Protein AF-A0A2H5YVH1-F1 (afdb_monomer_lite)

Foldseek 3Di:
DVVVVVVVVLVVLLVVLVVVCVVDVVLLDLVNLQVVLLVSLQVCLCCVQVPPCVPPNVVCVPDDSVVSNCCRNPVRRNVSSVVVNVVSVVD

pLDDT: mean 95.4, std 3.81, range [77.94, 98.69]

Sequence (91 aa):
MGLIVHMILSAIYGLIYGLAVSAWSLLHQRVWLVLVATLYGLLLWLVNFYVIAPIAFPWFGMADPVVQFIAHAFFFGTALGLLLTWRLDRS

Structure (mmCIF, N/CA/C/O backbone):
data_AF-A0A2H5YVH1-F1
#
_entry.id   AF-A0A2H5YVH1-F1
#
loop_
_atom_site.group_PDB
_atom_site.id
_atom_site.type_symbol
_atom_site.label_atom_id
_atom_site.label_alt_id
_atom_site.label_comp_id
_atom_site.label_asym_id
_atom_site.label_entity_id
_atom_site.label_seq_id
_atom_site.pdbx_PDB_ins_code
_atom_site.Cartn_x
_atom_site.Cartn_y
_atom_site.Cartn_z
_atom_site.occupancy
_atom_site.B_iso_or_equiv
_atom_site.aut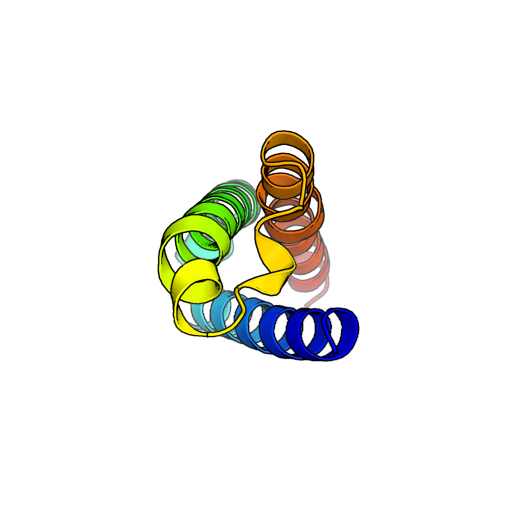h_seq_id
_atom_site.auth_comp_id
_atom_site.auth_asym_id
_atom_site.auth_atom_id
_atom_site.pdbx_PDB_model_num
ATOM 1 N N . MET A 1 1 ? 15.720 -11.474 -10.086 1.00 77.94 1 MET A N 1
ATOM 2 C CA . MET A 1 1 ? 15.796 -10.071 -9.615 1.00 77.94 1 MET A CA 1
ATOM 3 C C . MET A 1 1 ? 14.424 -9.471 -9.336 1.00 77.94 1 MET A C 1
ATOM 5 O O . MET A 1 1 ? 14.215 -9.036 -8.213 1.00 77.94 1 MET A O 1
ATOM 9 N N . GLY A 1 2 ? 13.470 -9.518 -10.277 1.00 88.25 2 GLY A N 1
ATOM 10 C CA . GLY A 1 2 ? 12.127 -8.946 -10.073 1.00 88.25 2 GLY A CA 1
ATOM 11 C C . GLY A 1 2 ? 11.397 -9.435 -8.814 1.00 88.25 2 GLY A C 1
ATOM 12 O O . GLY A 1 2 ? 10.901 -8.613 -8.054 1.00 88.25 2 GLY A O 1
ATOM 13 N N . LEU A 1 3 ? 11.419 -10.744 -8.531 1.00 90.81 3 LEU A N 1
ATOM 14 C CA . LEU A 1 3 ? 10.797 -11.300 -7.321 1.00 90.81 3 LEU A CA 1
ATOM 15 C C . LEU A 1 3 ? 11.393 -10.720 -6.028 1.00 90.81 3 LEU A C 1
ATOM 17 O O . LEU A 1 3 ? 10.650 -10.349 -5.133 1.00 90.81 3 LEU A O 1
ATOM 21 N N . ILE A 1 4 ? 12.720 -10.598 -5.933 1.00 95.38 4 ILE A N 1
ATOM 22 C CA . ILE A 1 4 ? 13.388 -10.073 -4.729 1.00 95.38 4 ILE A CA 1
ATOM 23 C C . ILE A 1 4 ? 12.983 -8.615 -4.494 1.00 95.38 4 ILE A C 1
ATOM 25 O O . ILE A 1 4 ? 12.567 -8.270 -3.392 1.00 95.38 4 ILE A O 1
ATOM 29 N N . VAL A 1 5 ? 13.041 -7.780 -5.538 1.00 94.31 5 VAL A N 1
ATOM 30 C CA . VAL A 1 5 ? 12.599 -6.377 -5.464 1.00 94.31 5 VAL A CA 1
ATOM 31 C C . VAL A 1 5 ? 11.134 -6.305 -5.037 1.00 94.31 5 VAL A C 1
ATOM 33 O O . VAL A 1 5 ? 10.796 -5.551 -4.128 1.00 94.31 5 VAL A O 1
ATOM 36 N N . HIS A 1 6 ? 10.280 -7.138 -5.635 1.00 92.94 6 HIS A N 1
ATOM 37 C CA . HIS A 1 6 ? 8.860 -7.193 -5.311 1.00 92.94 6 HIS A CA 1
ATOM 38 C C . HIS A 1 6 ? 8.614 -7.565 -3.842 1.00 92.94 6 HIS A C 1
ATOM 40 O O . HIS A 1 6 ? 7.830 -6.895 -3.174 1.00 92.94 6 HIS A O 1
ATOM 46 N N . MET A 1 7 ? 9.313 -8.571 -3.309 1.00 96.19 7 MET A N 1
ATOM 47 C CA . MET A 1 7 ? 9.169 -8.989 -1.910 1.00 96.19 7 MET A CA 1
ATOM 48 C C . MET A 1 7 ? 9.648 -7.911 -0.931 1.00 96.19 7 MET A C 1
ATOM 50 O O . MET A 1 7 ? 8.959 -7.631 0.049 1.00 96.19 7 MET A O 1
ATOM 54 N N . ILE A 1 8 ? 10.796 -7.278 -1.203 1.00 97.12 8 ILE A N 1
ATOM 55 C CA . ILE A 1 8 ? 11.345 -6.213 -0.350 1.00 97.12 8 ILE A CA 1
ATOM 56 C C . ILE A 1 8 ? 10.397 -5.013 -0.316 1.00 97.12 8 ILE A C 1
ATOM 58 O O . ILE A 1 8 ? 10.028 -4.549 0.762 1.00 97.12 8 ILE A O 1
ATOM 62 N N . LEU A 1 9 ? 9.963 -4.534 -1.485 1.00 96.31 9 LEU A N 1
ATOM 63 C CA . LEU A 1 9 ? 9.044 -3.403 -1.570 1.00 96.31 9 LEU A CA 1
ATOM 64 C C . LEU A 1 9 ? 7.694 -3.726 -0.916 1.00 96.31 9 LEU A C 1
ATOM 66 O O . LEU A 1 9 ? 7.189 -2.913 -0.150 1.00 96.31 9 LEU A O 1
ATOM 70 N N . SER A 1 10 ? 7.154 -4.933 -1.120 1.00 96.94 10 SER A N 1
ATOM 71 C CA . SER A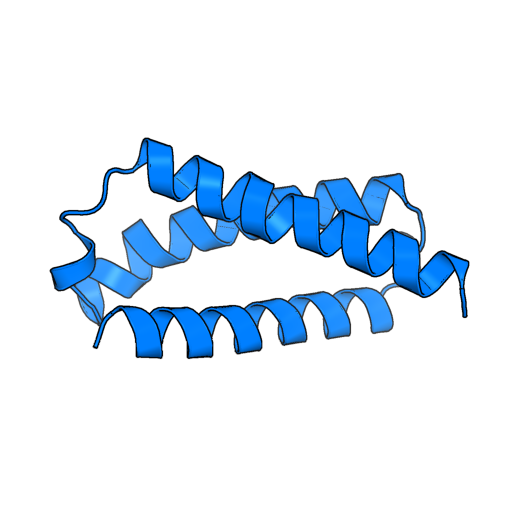 1 10 ? 5.901 -5.362 -0.478 1.00 96.94 10 SER A CA 1
ATOM 72 C C . SER A 1 10 ? 5.993 -5.342 1.049 1.00 96.94 10 SER A C 1
ATOM 74 O O . SER A 1 10 ? 5.071 -4.867 1.713 1.00 96.94 10 SER A O 1
ATOM 76 N N . ALA A 1 11 ? 7.110 -5.811 1.616 1.00 98.12 11 ALA A N 1
ATOM 77 C CA . ALA A 1 11 ? 7.337 -5.774 3.059 1.00 98.12 11 ALA A CA 1
ATOM 78 C C . ALA A 1 11 ? 7.427 -4.333 3.588 1.00 98.12 11 ALA A C 1
ATOM 80 O O . ALA A 1 11 ? 6.787 -4.005 4.588 1.00 98.12 11 ALA A O 1
ATOM 81 N N . ILE A 1 12 ? 8.171 -3.462 2.896 1.00 98.44 12 ILE A N 1
ATOM 82 C CA . ILE A 1 12 ? 8.302 -2.041 3.253 1.00 98.44 12 ILE A CA 1
ATOM 83 C C . ILE A 1 12 ? 6.939 -1.343 3.208 1.00 98.44 12 ILE A C 1
ATOM 85 O O . ILE A 1 12 ? 6.566 -0.658 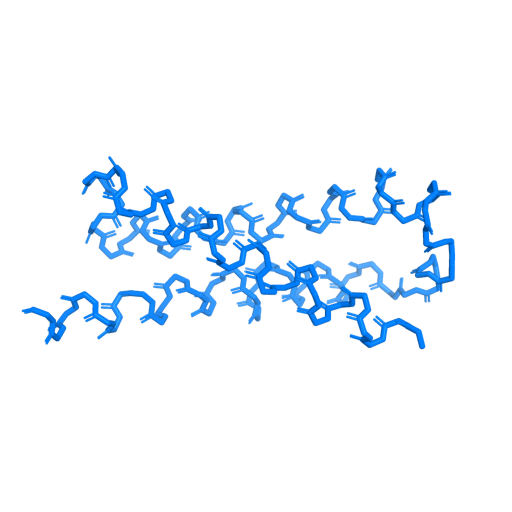4.156 1.00 98.44 12 ILE A O 1
ATOM 89 N N . TYR A 1 13 ? 6.166 -1.535 2.140 1.00 98.38 13 TYR A N 1
ATOM 90 C CA . TYR A 1 13 ? 4.852 -0.913 1.990 1.00 98.38 13 TYR A CA 1
ATOM 91 C C . TYR A 1 13 ? 3.837 -1.425 3.015 1.00 98.38 13 TYR A C 1
ATOM 93 O O . TYR A 1 13 ? 3.094 -0.634 3.596 1.00 98.38 13 TYR A O 1
ATOM 101 N N . GLY A 1 14 ? 3.842 -2.731 3.299 1.00 98.00 14 GLY A N 1
ATOM 102 C CA . GLY A 1 14 ? 3.016 -3.306 4.359 1.00 98.00 14 GLY A CA 1
ATOM 103 C C . GLY 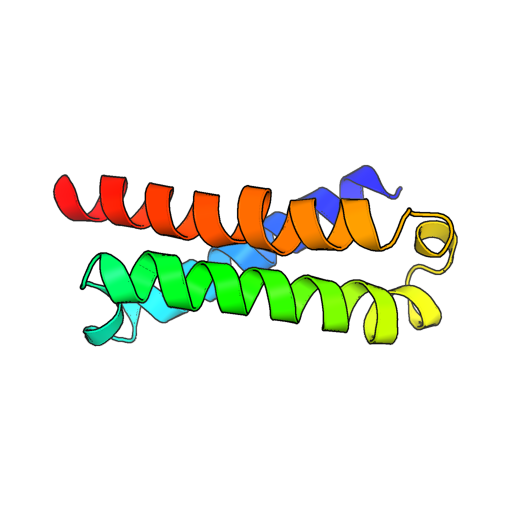A 1 14 ? 3.347 -2.710 5.729 1.00 98.00 14 GLY A C 1
ATOM 104 O O . GLY A 1 14 ? 2.440 -2.340 6.474 1.00 98.00 14 GLY A O 1
ATOM 105 N N . LEU A 1 15 ? 4.640 -2.546 6.035 1.00 98.31 15 LEU A N 1
ATOM 106 C CA . LEU A 1 15 ? 5.101 -1.893 7.260 1.00 98.31 15 LEU A CA 1
ATOM 107 C C . LEU A 1 15 ? 4.641 -0.432 7.333 1.00 98.31 15 LEU A C 1
ATOM 109 O O . LEU A 1 15 ? 4.091 -0.027 8.353 1.00 98.31 15 LEU A O 1
ATOM 113 N N . ILE A 1 16 ? 4.824 0.348 6.263 1.00 98.38 16 ILE A N 1
ATOM 114 C CA . ILE A 1 16 ? 4.404 1.758 6.208 1.00 98.38 16 ILE A CA 1
ATOM 115 C C . ILE A 1 16 ? 2.906 1.885 6.495 1.00 98.38 16 ILE A C 1
ATOM 117 O O . ILE A 1 16 ? 2.504 2.706 7.320 1.00 98.38 16 ILE A O 1
ATOM 121 N N . TYR A 1 17 ? 2.081 1.053 5.858 1.00 98.00 17 TYR A N 1
ATOM 122 C CA . TYR A 1 17 ? 0.641 1.078 6.091 1.00 98.00 17 TYR A CA 1
ATOM 123 C C . TYR A 1 17 ? 0.275 0.646 7.520 1.00 98.00 17 TYR A C 1
ATOM 125 O O . TYR A 1 17 ? -0.550 1.288 8.165 1.00 98.00 17 TYR A O 1
ATOM 133 N N . GLY A 1 18 ? 0.920 -0.392 8.060 1.00 97.06 18 GLY A N 1
ATOM 134 C CA . GLY A 1 18 ? 0.713 -0.816 9.449 1.00 97.06 18 GLY A CA 1
ATOM 135 C C . GLY A 1 18 ? 1.068 0.273 10.469 1.00 97.06 18 GLY A C 1
ATOM 136 O O . GLY A 1 18 ? 0.322 0.493 11.422 1.00 97.06 18 GLY A O 1
ATOM 137 N N . LEU A 1 19 ? 2.163 1.007 10.242 1.00 97.44 19 LEU A N 1
ATOM 138 C CA . LEU A 1 19 ? 2.551 2.155 11.069 1.00 97.44 19 LEU A CA 1
ATOM 139 C C . LEU A 1 19 ? 1.536 3.301 10.969 1.00 97.44 19 LEU A C 1
ATOM 141 O O . LEU A 1 19 ? 1.192 3.896 11.988 1.00 97.44 19 LEU A O 1
ATOM 145 N N . ALA A 1 20 ? 1.015 3.577 9.771 1.00 97.06 20 ALA A N 1
ATOM 146 C CA . ALA A 1 20 ? -0.051 4.558 9.574 1.00 97.06 20 ALA A CA 1
ATOM 147 C C . ALA A 1 20 ? -1.315 4.200 10.374 1.00 97.06 20 ALA A C 1
ATOM 149 O O . ALA A 1 20 ? -1.869 5.055 11.063 1.00 97.06 20 ALA A O 1
ATOM 150 N N . VAL A 1 21 ? -1.740 2.933 10.340 1.00 96.50 21 VAL A N 1
ATOM 151 C CA . VAL A 1 21 ? -2.876 2.447 11.142 1.00 96.50 21 VAL A CA 1
ATOM 152 C C . VAL A 1 21 ? -2.605 2.622 12.637 1.00 96.50 21 VAL A C 1
ATOM 154 O O . VAL A 1 21 ? -3.454 3.149 13.347 1.00 96.50 21 VAL A O 1
ATOM 157 N N . SER A 1 22 ? -1.403 2.271 13.105 1.00 94.88 22 SER A N 1
ATOM 158 C CA . SER A 1 22 ? -1.022 2.447 14.512 1.00 94.88 22 SER A CA 1
ATOM 159 C C . SER A 1 22 ? -1.017 3.913 14.963 1.00 94.88 22 SER A C 1
ATOM 161 O O . SER A 1 22 ? -1.230 4.178 16.145 1.00 94.88 22 SER A O 1
ATOM 163 N N . ALA A 1 23 ? -0.732 4.857 14.064 1.00 95.50 23 ALA A N 1
ATOM 164 C CA . ALA A 1 23 ? -0.635 6.280 14.381 1.00 95.50 23 ALA A CA 1
ATOM 165 C C . ALA A 1 23 ? -1.984 7.018 14.308 1.00 95.50 23 ALA A C 1
ATOM 167 O O . ALA A 1 23 ? -2.167 8.028 14.991 1.00 95.50 23 ALA A O 1
ATOM 168 N N . TRP A 1 24 ? -2.933 6.539 13.497 1.00 94.06 24 TRP A N 1
ATOM 169 C CA . TRP A 1 24 ? -4.193 7.237 13.230 1.00 94.06 24 TRP A CA 1
ATOM 170 C C . TRP A 1 24 ? -5.413 6.413 13.621 1.00 94.06 24 TRP A C 1
ATOM 172 O O . TRP A 1 24 ? -5.866 5.542 12.882 1.00 94.06 24 TRP A O 1
ATOM 182 N N . SER A 1 25 ? -6.039 6.784 14.740 1.00 89.94 25 SER A N 1
ATOM 183 C CA . SER A 1 25 ? -7.186 6.057 15.296 1.00 89.94 25 SER A CA 1
ATOM 184 C C . SER A 1 25 ? -8.421 6.003 14.392 1.00 89.94 25 SER A C 1
ATOM 186 O O . SER A 1 25 ? -9.236 5.089 14.512 1.00 89.94 25 SER A O 1
ATOM 188 N N 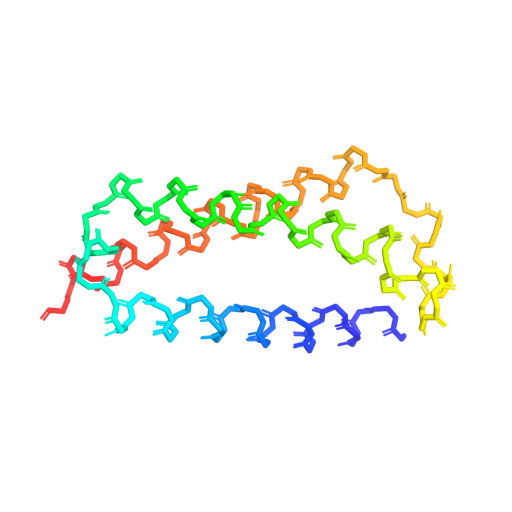. LEU A 1 26 ? -8.552 6.945 13.453 1.00 88.44 26 LEU A N 1
ATOM 189 C CA . LEU A 1 26 ? -9.600 6.937 12.430 1.00 88.44 26 LEU A CA 1
ATOM 190 C C . LEU A 1 26 ? -9.523 5.687 11.535 1.00 88.44 26 LEU A C 1
ATOM 192 O O . LEU A 1 26 ? -10.554 5.171 11.102 1.00 88.44 26 LEU A O 1
ATOM 196 N N . LEU A 1 27 ? -8.316 5.152 11.334 1.00 90.06 27 LEU A N 1
ATOM 197 C CA . LEU A 1 27 ? -8.066 3.901 10.624 1.00 90.06 27 LEU A CA 1
ATOM 198 C C . LEU A 1 27 ? -8.312 2.662 11.496 1.00 90.06 27 LEU A C 1
ATOM 200 O O . LEU A 1 27 ? -7.943 1.580 11.085 1.00 90.06 27 LEU A O 1
ATOM 204 N N . HIS A 1 28 ? -8.920 2.748 12.680 1.00 89.69 28 HIS A N 1
ATOM 205 C CA . HIS A 1 28 ? -9.394 1.542 13.381 1.00 89.69 28 HIS A CA 1
ATOM 206 C C . HIS A 1 28 ? -10.818 1.151 12.973 1.00 89.69 28 HIS A C 1
ATOM 208 O O . HIS A 1 28 ? -11.279 0.048 13.261 1.00 89.69 28 HIS A O 1
ATOM 214 N N . GLN A 1 29 ? -11.534 2.033 12.273 1.00 93.50 29 GLN A N 1
ATOM 215 C CA . GLN A 1 29 ? -12.842 1.701 11.725 1.00 93.50 29 GLN A CA 1
ATOM 216 C C . GLN A 1 29 ? -12.675 0.825 10.478 1.00 93.50 29 GLN A C 1
ATOM 218 O O . GLN A 1 29 ? -11.971 1.192 9.536 1.00 93.50 29 GLN A O 1
ATOM 223 N N . ARG A 1 30 ? -13.385 -0.308 10.440 1.00 93.81 30 ARG A N 1
ATOM 224 C CA . ARG A 1 30 ? -13.266 -1.331 9.383 1.00 93.81 30 ARG A CA 1
ATOM 225 C C . ARG A 1 30 ? -13.383 -0.773 7.964 1.00 93.81 30 ARG A C 1
ATOM 227 O O . ARG A 1 30 ? -12.599 -1.125 7.088 1.00 93.81 30 ARG A O 1
ATOM 234 N N . VAL A 1 31 ? -14.355 0.113 7.743 1.00 94.88 31 VAL A N 1
ATOM 235 C CA . VAL A 1 31 ? -14.587 0.728 6.427 1.00 94.88 31 VAL A CA 1
ATOM 236 C C . VAL A 1 31 ? -13.377 1.561 6.001 1.00 94.88 31 VAL A C 1
ATOM 238 O O . VAL A 1 31 ? -12.911 1.422 4.872 1.00 94.88 31 VAL A O 1
ATOM 241 N N . TRP A 1 32 ? -12.828 2.373 6.909 1.00 95.62 32 TRP A N 1
ATOM 242 C CA . TRP A 1 32 ? -11.668 3.214 6.621 1.00 95.62 32 TRP A CA 1
ATOM 243 C C . TRP A 1 32 ? -10.387 2.399 6.424 1.00 95.62 32 TRP A C 1
ATOM 245 O O . TRP A 1 32 ? -9.610 2.738 5.536 1.00 95.62 32 TRP A O 1
ATOM 255 N N . LEU A 1 33 ? -10.198 1.289 7.148 1.00 96.19 33 LEU A N 1
ATOM 256 C CA . LEU A 1 33 ? -9.085 0.359 6.903 1.00 96.19 33 LEU A CA 1
ATOM 257 C C . LEU A 1 33 ? -9.080 -0.144 5.469 1.00 96.19 33 LEU A C 1
ATOM 259 O O . LEU A 1 33 ? -8.103 0.009 4.746 1.00 96.19 33 LEU A O 1
ATOM 263 N N . VAL A 1 34 ? -10.188 -0.738 5.036 1.00 97.81 34 VAL A N 1
ATOM 264 C CA . VAL A 1 34 ? -10.244 -1.369 3.717 1.00 97.81 34 VAL A CA 1
ATOM 265 C C . VAL A 1 34 ? -10.181 -0.322 2.607 1.00 97.81 34 VAL A C 1
ATOM 267 O O . VAL A 1 34 ? -9.443 -0.502 1.636 1.00 97.81 34 VAL A O 1
ATOM 270 N N . LEU A 1 35 ? -10.908 0.789 2.753 1.00 97.94 35 LEU A N 1
ATOM 271 C CA . LEU A 1 35 ? -10.945 1.845 1.745 1.00 97.94 35 LEU A CA 1
ATOM 272 C C . LEU A 1 35 ? -9.576 2.510 1.577 1.00 97.94 35 LEU A C 1
ATOM 274 O O . LEU A 1 35 ? -9.073 2.600 0.458 1.00 97.94 35 LEU A O 1
ATOM 278 N N . VAL A 1 36 ? -8.938 2.923 2.676 1.00 98.00 36 VAL A N 1
ATOM 279 C CA . VAL A 1 36 ? -7.633 3.592 2.612 1.00 98.00 36 VAL A CA 1
ATOM 280 C C . VAL A 1 36 ? -6.543 2.614 2.172 1.00 98.00 36 VAL A C 1
ATOM 282 O O . VAL A 1 36 ? -5.692 3.006 1.382 1.00 98.00 36 VAL A O 1
ATOM 285 N N . ALA A 1 37 ? -6.583 1.341 2.583 1.00 98.31 37 ALA A N 1
ATOM 286 C CA . ALA A 1 37 ? -5.633 0.337 2.093 1.00 98.31 37 ALA A CA 1
ATOM 287 C C . ALA A 1 37 ? -5.775 0.087 0.581 1.00 98.31 37 ALA A C 1
ATOM 289 O O . ALA A 1 37 ? -4.777 -0.050 -0.123 1.00 98.31 37 ALA A O 1
ATOM 290 N N . THR A 1 38 ? -7.005 0.079 0.058 1.00 98.62 38 THR A N 1
ATOM 291 C CA . THR A 1 38 ? -7.266 -0.081 -1.383 1.00 98.62 38 THR A CA 1
ATOM 292 C C . THR A 1 38 ? -6.747 1.121 -2.176 1.00 98.62 38 THR A C 1
ATOM 294 O O . THR A 1 38 ? -6.049 0.947 -3.176 1.00 98.62 38 THR A O 1
ATOM 297 N N . LEU A 1 39 ? -7.016 2.346 -1.705 1.00 98.56 39 LEU A N 1
ATOM 298 C CA . LEU A 1 39 ? -6.475 3.574 -2.305 1.00 98.56 39 LEU A CA 1
ATOM 299 C C . LEU A 1 39 ? -4.946 3.632 -2.213 1.00 98.56 39 LEU A C 1
ATOM 301 O O . LEU A 1 39 ? -4.286 4.072 -3.151 1.00 98.56 39 LEU A O 1
ATOM 305 N N . TYR A 1 40 ? -4.379 3.150 -1.109 1.00 98.50 40 TYR A N 1
ATOM 306 C CA . TYR A 1 40 ? -2.939 3.015 -0.938 1.00 98.50 40 TYR A CA 1
ATOM 307 C C . TYR A 1 40 ? -2.344 2.047 -1.968 1.00 98.50 40 TYR A C 1
ATOM 309 O O . TYR A 1 40 ? -1.390 2.402 -2.653 1.00 98.50 40 TYR A O 1
ATOM 317 N N . GLY A 1 41 ? -2.948 0.870 -2.159 1.00 98.69 41 GLY A N 1
ATOM 318 C CA . GLY A 1 41 ? -2.559 -0.076 -3.206 1.00 98.69 41 GLY A CA 1
ATOM 319 C C . GLY A 1 41 ? -2.629 0.530 -4.612 1.00 98.69 41 GLY A C 1
ATOM 320 O O . GLY A 1 41 ? -1.688 0.398 -5.394 1.00 98.69 41 GLY A O 1
ATOM 321 N N . LEU A 1 42 ? -3.697 1.271 -4.918 1.00 98.56 42 LEU A N 1
ATOM 322 C CA . LEU A 1 42 ? -3.824 2.010 -6.177 1.00 98.56 42 LEU A CA 1
ATOM 323 C C . LEU A 1 42 ? -2.687 3.029 -6.367 1.00 98.56 42 LEU A C 1
ATOM 325 O O . LEU A 1 42 ? -2.088 3.096 -7.441 1.00 98.56 42 LEU A O 1
ATOM 329 N N . LEU A 1 43 ? -2.366 3.801 -5.326 1.00 98.56 43 LEU A N 1
ATOM 330 C CA . LEU A 1 43 ? -1.274 4.772 -5.365 1.00 98.56 43 LEU A CA 1
ATOM 331 C C . LEU A 1 43 ? 0.080 4.087 -5.581 1.00 98.56 43 LEU A C 1
ATOM 333 O O . LEU A 1 43 ? 0.889 4.574 -6.368 1.00 98.56 43 LEU A O 1
ATOM 337 N N . LEU A 1 44 ? 0.319 2.945 -4.933 1.00 98.31 44 LEU A N 1
ATOM 338 C CA . LEU A 1 44 ? 1.543 2.170 -5.130 1.00 98.31 44 LEU A CA 1
ATOM 339 C C . LEU A 1 44 ? 1.687 1.681 -6.565 1.00 98.31 44 LEU A C 1
ATOM 341 O O . LEU A 1 44 ? 2.787 1.745 -7.098 1.00 98.31 44 LEU A O 1
ATOM 345 N N . TRP A 1 45 ? 0.612 1.227 -7.208 1.00 98.12 45 TRP A N 1
ATOM 346 C CA . TRP A 1 45 ? 0.671 0.863 -8.625 1.00 98.12 45 TRP A CA 1
ATOM 347 C C . TRP A 1 45 ? 1.122 2.040 -9.490 1.00 98.12 45 TRP A C 1
ATOM 349 O O . TRP A 1 45 ? 2.072 1.901 -10.263 1.00 98.12 45 TRP A O 1
ATOM 359 N N . LEU A 1 46 ? 0.497 3.208 -9.307 1.00 98.19 46 LEU A N 1
ATOM 360 C CA . LEU A 1 46 ? 0.846 4.413 -10.056 1.00 98.19 46 LEU A CA 1
ATOM 361 C C . LEU A 1 46 ? 2.312 4.805 -9.833 1.00 98.19 46 LEU A C 1
ATOM 363 O O . LEU A 1 46 ? 3.072 4.980 -10.783 1.00 98.19 46 LEU A O 1
ATOM 367 N N . VAL A 1 47 ? 2.741 4.893 -8.576 1.00 97.69 47 VAL A N 1
ATOM 368 C CA . VAL A 1 47 ? 4.108 5.305 -8.235 1.00 97.69 47 VAL A CA 1
ATOM 369 C C . VAL A 1 47 ? 5.132 4.265 -8.698 1.00 97.69 47 VAL A C 1
ATOM 371 O O . VAL A 1 47 ? 6.146 4.620 -9.298 1.00 97.69 47 VAL A O 1
ATOM 374 N N . ASN A 1 48 ? 4.872 2.975 -8.492 1.00 96.38 48 ASN A N 1
ATOM 375 C CA . ASN A 1 48 ? 5.821 1.927 -8.852 1.00 96.38 48 ASN A CA 1
ATOM 376 C C . ASN A 1 48 ? 6.017 1.832 -10.358 1.00 96.38 48 ASN A C 1
ATOM 378 O O . ASN A 1 48 ? 7.160 1.770 -10.796 1.00 96.38 48 ASN A O 1
ATOM 382 N N . PHE A 1 49 ? 4.947 1.838 -11.154 1.00 96.31 49 PHE A N 1
ATOM 383 C CA . PHE A 1 49 ? 5.066 1.595 -12.594 1.00 96.31 49 PHE A CA 1
ATOM 384 C C . PHE A 1 49 ? 5.351 2.851 -13.412 1.00 96.31 49 PHE A C 1
ATOM 386 O O . PHE A 1 49 ? 6.014 2.747 -14.441 1.00 96.31 49 PHE A O 1
ATOM 393 N N . TYR A 1 50 ? 4.914 4.026 -12.956 1.00 96.19 50 TYR A N 1
ATOM 394 C CA . TYR A 1 50 ? 5.053 5.264 -13.729 1.00 96.19 50 TYR A CA 1
ATOM 395 C C . TYR A 1 50 ? 6.130 6.213 -13.197 1.00 96.19 50 TYR A C 1
ATOM 397 O O . TYR A 1 50 ? 6.512 7.138 -13.908 1.00 96.19 50 TYR A O 1
ATOM 405 N N . VAL A 1 51 ? 6.655 5.984 -11.987 1.00 96.06 51 VAL A N 1
ATOM 406 C CA . VAL A 1 51 ? 7.735 6.806 -11.412 1.00 96.06 51 VAL A CA 1
ATOM 407 C C . VAL A 1 51 ? 8.981 5.969 -11.141 1.00 96.06 51 VAL A C 1
ATOM 409 O O . VAL A 1 51 ? 10.052 6.278 -11.653 1.00 96.06 51 VAL A O 1
ATOM 412 N N . ILE A 1 52 ? 8.865 4.889 -10.365 1.00 95.31 52 ILE A N 1
ATOM 413 C CA . ILE A 1 52 ? 10.036 4.138 -9.886 1.00 95.31 52 ILE A CA 1
ATOM 414 C C . ILE A 1 52 ? 10.587 3.193 -10.960 1.00 95.31 52 ILE A C 1
ATOM 416 O O . ILE A 1 52 ? 11.789 3.198 -11.226 1.00 95.31 52 ILE A O 1
ATOM 420 N N . ALA A 1 53 ? 9.736 2.375 -11.582 1.00 94.94 53 ALA A N 1
ATOM 421 C CA . ALA A 1 53 ? 10.157 1.352 -12.535 1.00 94.94 53 ALA A CA 1
ATOM 422 C C . ALA A 1 53 ? 10.923 1.921 -13.742 1.00 94.94 53 ALA A C 1
ATOM 424 O O . ALA A 1 53 ? 11.982 1.370 -14.040 1.00 94.94 53 ALA A O 1
ATOM 425 N N . PRO A 1 54 ? 10.504 3.030 -14.388 1.00 95.00 54 PRO A N 1
ATOM 426 C CA . PRO A 1 54 ? 11.252 3.599 -15.511 1.00 95.00 54 PRO A CA 1
ATOM 427 C C . PRO A 1 54 ? 12.678 4.040 -15.146 1.00 95.00 54 PRO A C 1
ATOM 429 O O . PRO A 1 54 ? 13.551 4.043 -16.009 1.00 95.00 54 PRO A O 1
ATOM 432 N N . ILE A 1 55 ? 12.917 4.399 -13.879 1.00 95.75 55 ILE A N 1
ATOM 433 C CA . ILE A 1 55 ? 14.194 4.949 -13.402 1.00 95.75 55 ILE A CA 1
ATOM 434 C C . ILE A 1 55 ? 15.101 3.849 -12.836 1.00 95.75 55 ILE A C 1
ATOM 436 O O . ILE A 1 55 ? 16.285 3.793 -13.156 1.00 95.75 55 ILE A O 1
ATOM 440 N N . ALA A 1 56 ? 14.560 2.985 -11.976 1.00 94.81 56 ALA A N 1
ATOM 441 C CA . ALA A 1 56 ? 15.349 2.048 -11.174 1.00 94.81 56 ALA A CA 1
ATOM 442 C C . ALA A 1 56 ? 15.208 0.584 -11.614 1.00 94.81 56 ALA A C 1
ATOM 444 O O . ALA A 1 56 ? 16.106 -0.221 -11.366 1.00 94.81 56 ALA A O 1
ATOM 445 N N . PHE A 1 57 ? 14.091 0.220 -12.253 1.00 93.81 57 PHE A N 1
ATOM 446 C CA . PHE A 1 57 ? 13.747 -1.176 -12.539 1.00 93.81 57 PHE A CA 1
ATOM 447 C C . PHE A 1 57 ? 13.083 -1.351 -13.922 1.00 93.81 57 PHE A C 1
ATOM 449 O O . PHE A 1 57 ? 11.958 -1.860 -14.011 1.00 93.81 57 PHE A O 1
ATOM 456 N N . PRO A 1 58 ? 13.754 -0.959 -15.020 1.00 91.50 58 PRO A N 1
ATOM 457 C CA . PRO A 1 58 ? 13.134 -0.849 -16.346 1.00 91.50 58 PRO A CA 1
ATOM 458 C C . PRO A 1 58 ? 12.579 -2.177 -16.888 1.00 91.50 58 PRO A C 1
ATOM 460 O O . PRO A 1 58 ? 11.650 -2.182 -17.692 1.00 91.50 58 PRO A O 1
ATOM 463 N N . TRP A 1 59 ? 13.075 -3.321 -16.405 1.00 90.38 59 TRP A N 1
ATOM 464 C CA . TRP A 1 59 ? 12.562 -4.649 -16.770 1.00 90.38 59 TRP A CA 1
ATOM 465 C C . TRP A 1 59 ? 11.115 -4.915 -16.319 1.00 90.38 59 TRP A C 1
ATOM 467 O O . TRP A 1 59 ? 10.506 -5.867 -16.802 1.00 90.38 59 TRP A O 1
ATOM 477 N N . PHE A 1 60 ? 10.535 -4.100 -15.428 1.00 91.19 60 PHE A N 1
ATOM 478 C CA . PHE A 1 60 ? 9.106 -4.188 -15.096 1.00 91.19 60 PHE A CA 1
ATOM 479 C C . PHE A 1 60 ? 8.189 -3.541 -16.144 1.00 91.19 60 PHE A C 1
ATOM 481 O O . PHE A 1 60 ? 6.981 -3.755 -16.086 1.00 91.19 60 PHE A O 1
ATOM 488 N N . GLY A 1 61 ? 8.730 -2.815 -17.131 1.00 88.25 61 GLY A N 1
ATOM 489 C CA . GLY A 1 61 ? 7.938 -2.159 -18.179 1.00 88.25 61 GLY A CA 1
ATOM 490 C C . GLY A 1 61 ? 7.179 -3.112 -19.113 1.00 88.25 61 GLY A C 1
ATOM 491 O O . GLY A 1 61 ? 6.297 -2.671 -19.839 1.00 88.25 61 GLY A O 1
ATOM 492 N N . MET A 1 62 ? 7.489 -4.414 -19.087 1.00 90.56 62 MET A N 1
ATOM 493 C CA . MET A 1 62 ? 6.785 -5.434 -19.879 1.00 90.56 62 MET A CA 1
ATOM 494 C C . MET A 1 62 ? 5.547 -6.015 -19.176 1.00 90.56 62 MET A C 1
ATOM 496 O O . MET A 1 62 ? 4.866 -6.865 -19.747 1.00 90.56 62 MET A O 1
ATOM 500 N N . ALA A 1 63 ? 5.280 -5.631 -17.925 1.00 91.81 63 ALA A N 1
ATOM 501 C CA . ALA A 1 63 ? 4.135 -6.143 -17.183 1.00 91.81 63 ALA A CA 1
ATOM 502 C C . ALA A 1 63 ? 2.824 -5.518 -17.684 1.00 91.81 63 ALA A C 1
ATOM 504 O O . ALA A 1 63 ? 2.760 -4.317 -17.937 1.00 91.81 63 ALA A O 1
ATOM 505 N N . ASP A 1 64 ? 1.765 -6.325 -17.769 1.00 96.12 64 ASP A N 1
ATOM 506 C CA . ASP A 1 64 ? 0.443 -5.832 -18.157 1.00 96.12 64 ASP A CA 1
ATOM 507 C C . ASP A 1 64 ? -0.097 -4.831 -17.112 1.00 96.12 64 ASP A C 1
ATOM 509 O O . ASP A 1 64 ? -0.237 -5.188 -15.936 1.00 96.12 64 ASP A O 1
ATOM 513 N N . PRO A 1 65 ? -0.417 -3.583 -17.501 1.00 95.44 65 PRO A N 1
ATOM 514 C CA . PRO A 1 65 ? -0.781 -2.538 -16.551 1.00 95.44 65 PRO A CA 1
ATOM 515 C C . PRO A 1 65 ? -2.102 -2.819 -15.829 1.0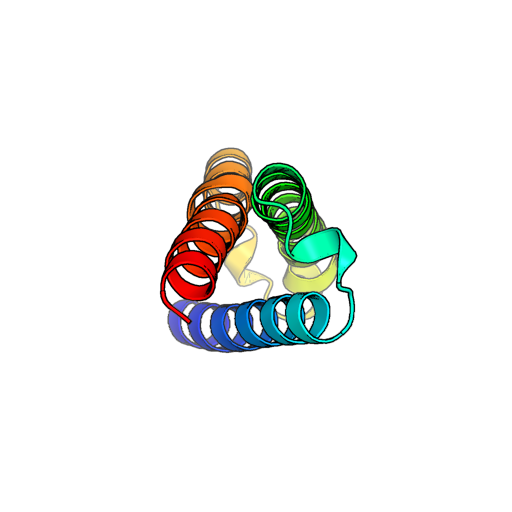0 95.44 65 PRO A C 1
ATOM 517 O O . PRO A 1 65 ? -2.243 -2.428 -14.671 1.00 95.44 65 PRO A O 1
ATOM 520 N N . VAL A 1 66 ? -3.047 -3.520 -16.465 1.00 97.69 66 VAL A N 1
ATOM 521 C CA . VAL A 1 66 ? -4.348 -3.857 -15.868 1.00 97.69 66 VAL A CA 1
ATOM 522 C C . VAL A 1 66 ? -4.173 -4.936 -14.805 1.00 97.69 66 VAL A C 1
ATOM 524 O O . VAL A 1 66 ? -4.691 -4.802 -13.696 1.00 97.69 66 VAL A O 1
ATOM 527 N N . VAL A 1 67 ? -3.387 -5.973 -15.099 1.00 97.62 67 VAL A N 1
ATOM 528 C CA . VAL A 1 67 ? -3.039 -7.012 -14.121 1.00 97.62 67 VAL A CA 1
ATOM 529 C C . VAL A 1 67 ? -2.306 -6.397 -12.930 1.00 97.62 67 VAL A C 1
ATOM 531 O O . VAL A 1 67 ? -2.619 -6.724 -11.786 1.00 97.62 67 VAL A O 1
ATOM 534 N N . GLN A 1 68 ? -1.369 -5.474 -13.169 1.00 97.06 68 GLN A N 1
ATOM 535 C CA . GLN A 1 68 ? -0.643 -4.803 -12.090 1.00 97.06 68 GLN A CA 1
ATOM 536 C C . GLN A 1 68 ? -1.550 -3.901 -11.252 1.00 97.06 68 GLN A C 1
ATOM 538 O O . GLN A 1 68 ? -1.455 -3.940 -10.025 1.00 97.06 68 GLN A O 1
ATOM 543 N N . PHE A 1 69 ? -2.467 -3.161 -11.877 1.00 97.94 69 PHE A N 1
ATOM 544 C CA . PHE A 1 69 ? -3.496 -2.399 -11.169 1.00 97.94 69 PHE A CA 1
ATOM 545 C C . PHE A 1 69 ? -4.305 -3.306 -10.234 1.00 97.94 69 PHE A C 1
ATOM 547 O O . PHE A 1 69 ? -4.398 -3.027 -9.038 1.00 97.94 69 PHE A O 1
ATOM 554 N N . ILE A 1 70 ? -4.829 -4.424 -10.750 1.00 98.44 70 ILE A N 1
ATOM 555 C CA . ILE A 1 70 ? -5.643 -5.358 -9.962 1.00 98.44 70 ILE A CA 1
ATOM 556 C C . ILE A 1 70 ? -4.825 -5.953 -8.809 1.00 98.44 70 ILE A C 1
ATOM 558 O O . ILE A 1 70 ? -5.297 -6.008 -7.669 1.00 98.44 70 ILE A O 1
ATOM 562 N N . ALA A 1 71 ? -3.587 -6.369 -9.089 1.00 97.94 71 ALA A N 1
ATOM 563 C CA . ALA A 1 71 ? -2.693 -6.954 -8.097 1.00 97.94 71 ALA A CA 1
ATOM 564 C C . ALA A 1 71 ? -2.409 -5.986 -6.937 1.00 97.94 71 ALA A C 1
ATOM 566 O O . ALA A 1 71 ? -2.469 -6.378 -5.774 1.00 97.94 71 ALA A O 1
ATOM 567 N N . HIS A 1 72 ? -2.150 -4.712 -7.229 1.00 98.38 72 HIS A N 1
ATOM 568 C CA . HIS A 1 72 ? -1.802 -3.735 -6.200 1.00 98.38 72 HIS A CA 1
ATOM 569 C C . HIS A 1 72 ? -3.028 -3.199 -5.459 1.00 98.38 72 HIS A C 1
ATOM 571 O O . HIS A 1 72 ? -3.012 -3.124 -4.232 1.00 98.38 72 HIS A O 1
ATOM 577 N N . ALA A 1 73 ? -4.101 -2.842 -6.168 1.00 98.50 73 ALA A N 1
ATOM 578 C CA . ALA A 1 73 ? -5.291 -2.278 -5.539 1.00 98.50 73 ALA A CA 1
ATOM 579 C C . ALA A 1 73 ? -6.006 -3.315 -4.662 1.00 98.50 73 ALA A C 1
ATOM 581 O O . ALA A 1 73 ? -6.306 -3.035 -3.501 1.00 98.50 73 ALA A O 1
ATOM 582 N N . PHE A 1 74 ? -6.228 -4.526 -5.186 1.00 98.38 74 PHE A N 1
ATOM 583 C CA . PHE A 1 74 ? -7.082 -5.518 -4.531 1.00 98.38 74 PHE A CA 1
ATOM 584 C C . PHE A 1 74 ? -6.291 -6.601 -3.796 1.00 98.38 74 PHE A C 1
ATOM 586 O O . PHE A 1 74 ? -6.506 -6.815 -2.602 1.00 98.38 74 PHE A O 1
ATOM 593 N N . PHE A 1 75 ? -5.358 -7.275 -4.474 1.00 98.00 75 PHE A N 1
ATOM 594 C CA . PHE A 1 75 ? -4.623 -8.395 -3.866 1.00 98.00 75 PHE A CA 1
ATOM 595 C C . PHE A 1 75 ? -3.574 -7.951 -2.847 1.00 98.00 75 PHE A C 1
ATOM 597 O O . PHE A 1 75 ? -3.250 -8.719 -1.944 1.00 98.00 75 PHE A O 1
ATOM 604 N N . PHE A 1 76 ? -3.079 -6.720 -2.956 1.00 98.38 76 PHE A N 1
ATOM 605 C CA . PHE A 1 76 ? -2.252 -6.099 -1.931 1.00 98.38 76 PHE A CA 1
ATOM 606 C C . PHE A 1 76 ? -3.082 -5.168 -1.039 1.00 98.38 76 PHE A C 1
ATOM 608 O O . PHE A 1 76 ? -3.264 -5.466 0.137 1.00 98.38 76 PHE A O 1
ATOM 615 N N . GLY A 1 77 ? -3.628 -4.076 -1.585 1.00 98.56 77 GLY A N 1
ATOM 616 C CA . GLY A 1 77 ? -4.317 -3.033 -0.820 1.00 98.56 77 GLY A CA 1
ATOM 617 C C . GLY A 1 77 ? -5.538 -3.535 -0.045 1.00 98.56 77 GLY A C 1
ATOM 618 O O . GLY A 1 77 ? -5.529 -3.563 1.186 1.00 98.56 77 GLY A O 1
ATOM 619 N N . THR A 1 78 ? -6.591 -3.969 -0.742 1.00 98.50 78 THR A N 1
ATOM 620 C CA . THR A 1 78 ? -7.816 -4.475 -0.095 1.00 98.50 78 THR A CA 1
ATOM 621 C C . THR A 1 78 ? -7.519 -5.646 0.847 1.00 98.50 78 THR A C 1
ATOM 623 O O . THR A 1 78 ? -7.996 -5.651 1.983 1.00 98.50 78 THR A O 1
ATOM 626 N N . ALA A 1 79 ? -6.699 -6.611 0.419 1.00 98.38 79 ALA A N 1
ATOM 627 C CA . ALA A 1 79 ? -6.320 -7.756 1.246 1.00 98.38 79 ALA A CA 1
ATOM 628 C C . ALA A 1 79 ? -5.600 -7.343 2.542 1.00 98.38 79 ALA A C 1
ATOM 630 O O . ALA A 1 79 ? -5.899 -7.887 3.605 1.00 98.38 79 ALA A O 1
ATOM 631 N N . LEU A 1 80 ? -4.705 -6.351 2.485 1.00 98.19 80 LEU A N 1
ATOM 632 C CA . LEU A 1 80 ? -4.021 -5.807 3.659 1.00 98.19 80 LEU A CA 1
ATOM 633 C C . LEU A 1 80 ? -5.003 -5.138 4.630 1.00 98.19 80 LEU A C 1
ATOM 635 O O . LEU A 1 80 ? -4.939 -5.384 5.834 1.00 98.19 80 LEU A O 1
ATOM 639 N N . GLY A 1 81 ? -5.946 -4.342 4.118 1.00 97.50 81 GLY A N 1
ATOM 640 C CA . GLY A 1 81 ? -6.991 -3.722 4.938 1.00 97.50 81 GLY A CA 1
ATOM 641 C C . GLY A 1 81 ? -7.889 -4.755 5.630 1.00 97.50 81 GLY A C 1
ATOM 642 O O . GLY A 1 81 ? -8.194 -4.624 6.818 1.00 97.50 81 GLY A O 1
ATOM 643 N N . LEU A 1 82 ? -8.263 -5.824 4.918 1.00 97.81 82 LEU A N 1
ATOM 644 C CA . LEU A 1 82 ? -9.022 -6.948 5.478 1.00 97.81 82 LEU A CA 1
ATOM 645 C C . LEU A 1 82 ? -8.215 -7.718 6.532 1.00 97.81 82 LEU A C 1
ATOM 647 O O . LEU A 1 82 ? -8.749 -8.045 7.593 1.00 97.81 82 LEU A O 1
ATOM 651 N N . LEU A 1 83 ? -6.928 -7.968 6.276 1.00 97.19 83 LEU A N 1
ATOM 652 C CA . LEU A 1 83 ? -6.027 -8.617 7.227 1.00 97.19 83 LEU A CA 1
ATOM 653 C C . LEU A 1 83 ? -5.918 -7.814 8.526 1.00 97.19 83 LEU A C 1
ATOM 655 O O . LEU A 1 83 ? -6.033 -8.385 9.608 1.00 97.19 83 LEU A O 1
ATOM 659 N N . LEU A 1 84 ? -5.708 -6.500 8.437 1.00 96.12 84 LEU A N 1
ATOM 660 C CA . LEU A 1 84 ? -5.585 -5.647 9.618 1.00 96.12 84 LEU A CA 1
ATOM 661 C C . LEU A 1 84 ? -6.911 -5.487 10.358 1.00 96.12 84 LEU A C 1
ATOM 663 O O . LEU A 1 84 ? -6.914 -5.513 11.584 1.00 96.12 84 LEU A O 1
ATOM 667 N N . THR A 1 85 ? -8.033 -5.442 9.640 1.00 96.19 85 THR A N 1
ATOM 668 C CA . THR A 1 85 ? -9.366 -5.517 10.256 1.00 96.19 85 THR A CA 1
ATOM 669 C C . THR A 1 85 ? -9.498 -6.791 11.097 1.00 96.19 85 THR A C 1
ATOM 671 O O . THR A 1 85 ? -9.782 -6.731 12.288 1.00 96.19 85 THR A O 1
ATOM 674 N N . TRP A 1 86 ? -9.184 -7.948 10.507 1.00 95.44 86 TRP A N 1
ATOM 675 C CA . TRP A 1 86 ? -9.222 -9.250 11.181 1.00 95.44 86 TRP A CA 1
ATOM 676 C C . TRP A 1 86 ? -8.274 -9.345 12.390 1.00 95.44 86 TRP A C 1
ATOM 678 O O . TRP A 1 86 ? -8.570 -10.073 13.343 1.00 95.44 86 TRP A O 1
ATOM 688 N N . ARG A 1 87 ? -7.133 -8.642 12.348 1.00 93.56 87 ARG A N 1
ATOM 689 C CA . ARG A 1 87 ? -6.170 -8.551 13.458 1.00 93.56 87 ARG A CA 1
ATOM 690 C C . ARG A 1 87 ? -6.703 -7.694 14.604 1.00 93.56 87 ARG A C 1
ATOM 692 O O . ARG A 1 87 ? -6.650 -8.152 15.738 1.00 93.56 87 ARG A O 1
ATOM 699 N N . LEU A 1 88 ? -7.210 -6.498 14.304 1.00 91.56 88 LEU A N 1
ATOM 700 C CA . LEU A 1 88 ? -7.724 -5.551 15.301 1.00 91.56 88 LEU A CA 1
ATOM 701 C C . LEU A 1 88 ? -8.997 -6.057 15.983 1.00 91.56 88 LEU A C 1
ATOM 703 O O . LEU A 1 88 ? -9.213 -5.796 17.156 1.00 91.56 88 LEU A O 1
ATOM 707 N N . ASP A 1 89 ? -9.808 -6.852 15.286 1.00 91.00 89 ASP A N 1
ATOM 708 C CA . ASP A 1 89 ? -10.970 -7.514 15.888 1.00 91.00 89 ASP A CA 1
ATOM 709 C C . ASP A 1 89 ? -10.599 -8.585 16.939 1.00 91.00 89 ASP A C 1
ATOM 711 O O . ASP A 1 89 ? -11.480 -9.085 17.639 1.00 91.00 89 ASP A O 1
ATOM 715 N N . ARG A 1 90 ? -9.325 -9.001 17.013 1.00 88.62 90 ARG A N 1
ATOM 716 C CA . ARG A 1 90 ? -8.824 -10.052 17.921 1.00 88.62 90 ARG A CA 1
ATOM 717 C C . ARG A 1 90 ? -7.861 -9.557 19.001 1.00 88.62 90 ARG A C 1
ATOM 719 O O . ARG A 1 90 ? -7.416 -10.381 19.798 1.00 88.62 90 ARG A O 1
ATOM 726 N N . SER A 1 91 ? -7.490 -8.281 18.982 1.00 80.25 91 SER A N 1
ATOM 727 C CA . SER A 1 91 ? -6.652 -7.644 20.006 1.00 80.25 91 SER A CA 1
ATOM 728 C C . SER A 1 91 ? -7.506 -7.088 21.131 1.00 80.25 91 SER A C 1
ATOM 730 O O . SER A 1 91 ? -7.119 -7.286 22.299 1.00 80.25 91 SER A O 1
#

Secondary structure (DSSP, 8-state):
-HHHHHHHHHHHHHHHHHHHHHH-GGGGSHHHHHHHHHHHHHHHHHHIIIIIHHHH-GGGGGS-HHHHHHIIIIIIIIHHHHHHHHHHTT-

Radius of gyration: 13.83 Å; chains: 1; bounding box: 30×18×40 Å